Protein AF-A0A6C1SYA6-F1 (afdb_monomer_lite)

Foldseek 3Di:
DPPDPPLVCLLCVLVCQLVVLVVVLVVVLVPDPPVVNVVSVVVSVVSNVVSVVSVVVSVVVVVVVVVVVVPPPDDDPDDD

Secondary structure (DSSP, 8-state):
---PPPHHHHHHHHHHHHHHHHHHHHHHHTTS-HHHHHHHHHHHHHHHHHHHHHHHHHHHHHHHHHHHHHTTS--PPPP-

Structure (mmCIF, N/CA/C/O backbone):
data_AF-A0A6C1SYA6-F1
#
_entry.id   AF-A0A6C1SYA6-F1
#
loop_
_atom_site.group_PDB
_atom_site.id
_atom_site.type_symbol
_atom_site.label_atom_id
_atom_site.label_alt_id
_atom_site.label_comp_id
_atom_site.label_asym_id
_atom_site.label_entity_id
_atom_site.label_seq_id
_atom_site.pdbx_PDB_ins_code
_atom_site.Cartn_x
_atom_site.Cartn_y
_atom_site.Cartn_z
_atom_site.occupancy
_atom_site.B_iso_or_equiv
_atom_site.auth_seq_id
_atom_site.auth_comp_id
_atom_site.auth_asym_id
_atom_site.auth_atom_id
_atom_site.pdbx_PDB_model_num
ATOM 1 N N . MET A 1 1 ? 26.508 -9.270 -12.213 1.00 41.00 1 MET A N 1
ATOM 2 C CA . MET A 1 1 ? 25.312 -8.982 -13.036 1.00 41.00 1 MET A CA 1
ATOM 3 C C . MET A 1 1 ? 24.127 -8.722 -12.117 1.00 41.00 1 MET A C 1
ATOM 5 O O . MET A 1 1 ? 23.507 -9.670 -11.655 1.00 41.00 1 MET A O 1
ATOM 9 N N . TRP A 1 2 ? 23.834 -7.463 -11.791 1.00 45.56 2 TRP A N 1
ATOM 10 C CA . TRP A 1 2 ? 22.587 -7.129 -11.097 1.00 45.56 2 TRP A CA 1
ATOM 11 C C . TRP A 1 2 ? 21.470 -7.157 -12.144 1.00 45.56 2 TRP A C 1
ATOM 13 O O . TRP A 1 2 ? 21.341 -6.231 -12.942 1.00 45.56 2 TRP A O 1
ATOM 23 N N . ARG A 1 3 ? 20.725 -8.267 -12.219 1.00 54.09 3 ARG A N 1
ATOM 24 C CA . ARG A 1 3 ? 19.534 -8.368 -13.073 1.00 54.09 3 ARG A CA 1
ATOM 25 C C . ARG A 1 3 ? 18.515 -7.360 -12.543 1.00 54.09 3 ARG A C 1
ATOM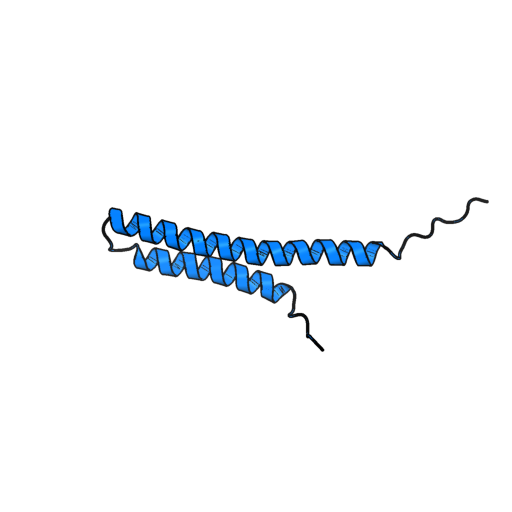 27 O O . ARG A 1 3 ? 17.899 -7.608 -11.511 1.00 54.09 3 ARG A O 1
ATOM 34 N N . ARG A 1 4 ? 18.377 -6.214 -13.220 1.00 58.97 4 ARG A N 1
ATOM 35 C CA . ARG A 1 4 ? 17.287 -5.263 -12.966 1.00 58.97 4 ARG A CA 1
ATOM 36 C C . ARG A 1 4 ? 15.974 -6.049 -13.063 1.00 58.97 4 ARG A C 1
ATOM 38 O O . ARG A 1 4 ? 15.713 -6.678 -14.088 1.00 58.97 4 ARG A O 1
ATOM 45 N N . LEU A 1 5 ? 15.214 -6.095 -11.969 1.00 60.09 5 LEU A N 1
ATOM 46 C CA . LEU A 1 5 ? 13.915 -6.767 -11.931 1.00 60.09 5 LEU A CA 1
ATOM 47 C C . LEU A 1 5 ? 12.985 -6.144 -12.988 1.00 60.09 5 LEU A C 1
ATOM 49 O O . LEU A 1 5 ? 13.081 -4.936 -13.231 1.00 60.09 5 LEU A O 1
ATOM 53 N N . PRO A 1 6 ? 12.099 -6.937 -13.623 1.00 64.88 6 PRO A N 1
ATO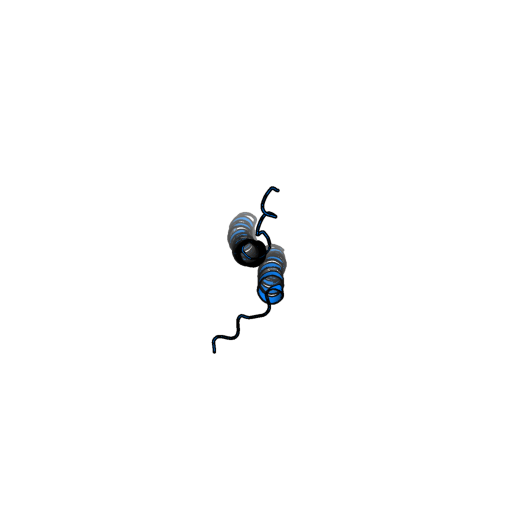M 54 C CA . PRO A 1 6 ? 11.174 -6.432 -14.630 1.00 64.88 6 PRO A CA 1
ATOM 55 C C . PRO A 1 6 ? 10.394 -5.237 -14.085 1.00 64.88 6 PRO A C 1
ATOM 57 O O . PRO A 1 6 ? 9.860 -5.292 -12.984 1.00 64.88 6 PRO A O 1
ATOM 60 N N . ARG A 1 7 ? 10.304 -4.151 -14.853 1.00 62.19 7 ARG A N 1
ATOM 61 C CA . ARG A 1 7 ? 9.698 -2.875 -14.425 1.00 62.19 7 ARG A CA 1
ATOM 62 C C . ARG A 1 7 ? 8.243 -3.027 -13.939 1.00 62.19 7 ARG A C 1
ATOM 64 O O . ARG A 1 7 ? 7.830 -2.352 -12.999 1.00 62.19 7 ARG A O 1
ATOM 71 N N . ALA A 1 8 ? 7.503 -3.982 -14.509 1.00 68.81 8 ALA A N 1
ATOM 72 C CA . ALA A 1 8 ? 6.161 -4.370 -14.066 1.00 68.81 8 ALA A CA 1
ATOM 73 C C . ALA A 1 8 ? 6.126 -4.877 -12.613 1.00 68.81 8 ALA A C 1
ATOM 75 O O . ALA A 1 8 ? 5.123 -4.719 -11.928 1.00 68.81 8 ALA A O 1
ATOM 76 N N . PHE A 1 9 ? 7.231 -5.431 -12.113 1.00 74.81 9 PHE A N 1
ATOM 77 C CA . PHE A 1 9 ? 7.346 -5.940 -10.752 1.00 74.81 9 PHE A CA 1
ATOM 78 C C . PHE A 1 9 ? 7.218 -4.819 -9.717 1.00 74.81 9 PHE A C 1
ATOM 80 O O . PHE A 1 9 ? 6.560 -5.016 -8.703 1.00 74.81 9 PHE A O 1
ATOM 87 N N . TYR A 1 10 ? 7.761 -3.625 -9.980 1.00 69.81 10 TYR A N 1
ATOM 88 C CA . TYR A 1 10 ? 7.629 -2.478 -9.071 1.00 69.81 10 TYR A CA 1
ATOM 89 C C . TYR A 1 10 ? 6.185 -1.975 -8.988 1.00 69.81 10 TYR A C 1
ATOM 91 O O . TYR A 1 10 ? 5.687 -1.707 -7.897 1.00 69.81 10 TYR A O 1
ATOM 99 N N . TRP A 1 11 ? 5.484 -1.931 -10.122 1.00 73.38 11 TRP A N 1
ATOM 100 C CA . TRP A 1 11 ? 4.066 -1.575 -10.174 1.00 73.38 11 TRP A CA 1
ATOM 101 C C . TRP A 1 11 ? 3.180 -2.607 -9.4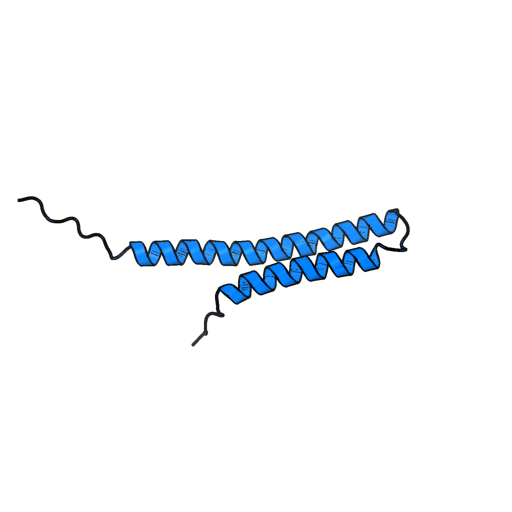85 1.00 73.38 11 TRP A C 1
ATOM 103 O O . TRP A 1 11 ? 2.358 -2.246 -8.648 1.00 73.38 11 TRP A O 1
ATOM 113 N N . VAL A 1 12 ? 3.378 -3.890 -9.797 1.00 80.88 12 VAL A N 1
ATOM 114 C CA . VAL A 1 12 ? 2.621 -4.990 -9.189 1.00 80.88 12 VAL A CA 1
ATOM 115 C C . VAL A 1 12 ? 2.881 -5.049 -7.687 1.00 80.88 12 VAL A C 1
ATOM 117 O O . VAL A 1 12 ? 1.935 -5.193 -6.924 1.00 80.88 12 VAL A O 1
ATOM 120 N N . THR A 1 13 ? 4.128 -4.866 -7.245 1.00 81.19 13 THR A N 1
ATOM 121 C CA . THR A 1 13 ? 4.469 -4.870 -5.815 1.00 81.19 13 THR A CA 1
ATOM 122 C C . THR A 1 13 ? 3.857 -3.671 -5.098 1.00 81.19 13 THR A C 1
ATOM 124 O O . THR A 1 13 ? 3.249 -3.844 -4.049 1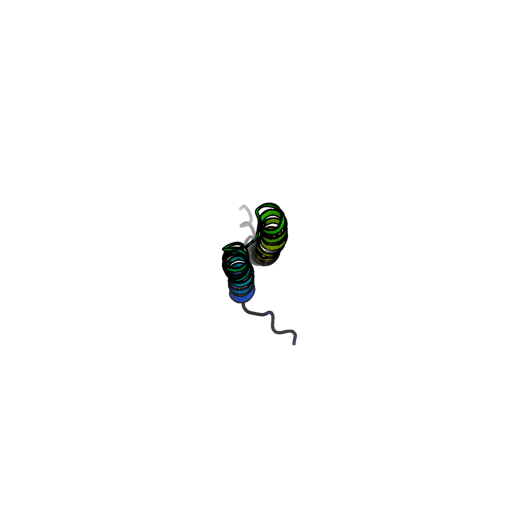.00 81.19 13 THR A O 1
ATOM 127 N N . GLY A 1 14 ? 3.954 -2.462 -5.659 1.00 78.56 14 GLY A N 1
ATOM 128 C CA . GLY A 1 14 ? 3.357 -1.268 -5.056 1.00 78.56 14 GLY A CA 1
ATOM 129 C C . GLY A 1 14 ? 1.827 -1.338 -4.987 1.00 78.56 14 GLY A C 1
ATOM 130 O O . GLY A 1 14 ? 1.247 -1.049 -3.940 1.00 78.56 14 GLY A O 1
ATOM 131 N N . ALA A 1 15 ? 1.177 -1.803 -6.060 1.00 78.44 15 ALA A N 1
ATOM 132 C CA . ALA A 1 15 ? -0.267 -2.030 -6.090 1.00 78.44 15 ALA A CA 1
ATOM 133 C C . ALA A 1 15 ? -0.688 -3.129 -5.106 1.00 78.44 15 ALA A C 1
ATOM 135 O O . ALA A 1 15 ? -1.651 -2.945 -4.366 1.00 78.44 15 ALA A O 1
ATOM 136 N N . ALA A 1 16 ? 0.056 -4.238 -5.046 1.00 83.19 16 ALA A N 1
ATOM 137 C CA . ALA A 1 16 ? -0.205 -5.317 -4.103 1.00 83.19 16 ALA A CA 1
ATOM 138 C C . ALA A 1 16 ? -0.074 -4.831 -2.658 1.00 83.19 16 ALA A C 1
ATOM 140 O O . ALA A 1 16 ? -0.981 -5.067 -1.877 1.00 83.19 16 ALA A O 1
ATOM 141 N N . VAL A 1 17 ? 0.989 -4.101 -2.305 1.00 83.81 17 VAL A N 1
ATOM 142 C CA . VAL A 1 17 ? 1.187 -3.567 -0.946 1.00 83.81 17 VAL A CA 1
ATOM 143 C C . VAL A 1 17 ? 0.063 -2.606 -0.552 1.00 83.81 17 VAL A C 1
ATOM 145 O O . VAL A 1 17 ? -0.466 -2.714 0.554 1.00 83.81 17 VAL A O 1
ATOM 148 N N . ALA A 1 18 ? -0.348 -1.711 -1.455 1.00 78.56 18 ALA A N 1
ATOM 149 C CA . ALA A 1 18 ? -1.448 -0.787 -1.191 1.00 78.56 18 ALA A CA 1
ATOM 150 C C . ALA A 1 18 ? -2.786 -1.523 -1.000 1.00 78.56 18 ALA A C 1
ATOM 152 O O . ALA A 1 18 ? -3.541 -1.212 -0.078 1.00 78.56 18 ALA A O 1
ATOM 153 N N . LEU A 1 19 ? -3.067 -2.517 -1.846 1.00 84.12 19 LEU A N 1
ATOM 154 C CA . LEU A 1 19 ? -4.331 -3.251 -1.846 1.00 84.12 19 LEU A CA 1
ATOM 155 C C . LEU A 1 19 ? -4.415 -4.237 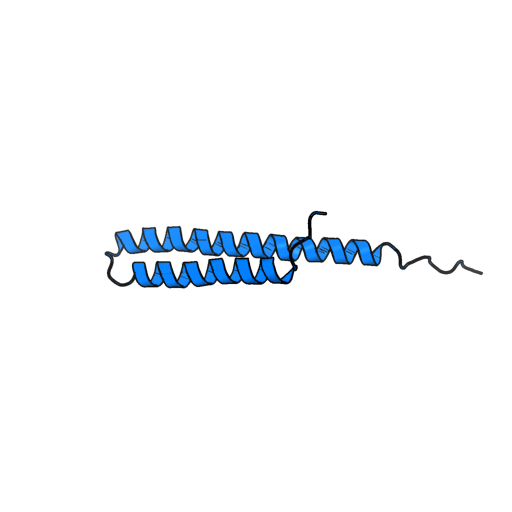-0.670 1.00 84.12 19 LEU A C 1
ATOM 157 O O . LEU A 1 19 ? -5.441 -4.289 0.005 1.00 84.12 19 LEU A O 1
ATOM 161 N N . LEU A 1 20 ? -3.322 -4.944 -0.356 1.00 84.50 20 LEU A N 1
ATOM 162 C CA . LEU A 1 20 ? -3.232 -5.811 0.823 1.00 84.50 20 LEU A CA 1
ATOM 163 C C . LEU A 1 20 ? -3.357 -4.994 2.111 1.00 84.50 20 LEU A C 1
ATOM 165 O O . LEU A 1 20 ? -4.090 -5.389 3.012 1.00 84.50 20 LEU A O 1
ATOM 169 N N . GLY A 1 21 ? -2.683 -3.839 2.178 1.00 80.50 21 GLY A N 1
ATOM 170 C CA . GLY A 1 21 ? -2.810 -2.910 3.296 1.00 80.50 21 GLY A CA 1
ATOM 171 C C . GLY A 1 21 ? -4.263 -2.476 3.483 1.00 80.50 21 GLY A C 1
ATOM 172 O O . GLY A 1 21 ? -4.833 -2.669 4.552 1.00 80.50 21 GLY A O 1
ATOM 173 N N . ALA A 1 22 ? -4.910 -1.974 2.432 1.00 80.56 22 ALA A N 1
ATOM 174 C CA . ALA A 1 22 ? -6.297 -1.522 2.521 1.00 80.56 22 ALA A CA 1
ATOM 175 C C . ALA A 1 22 ? -7.265 -2.625 2.991 1.00 80.56 22 ALA A C 1
ATOM 177 O O . ALA A 1 22 ? -8.127 -2.353 3.824 1.00 80.56 22 ALA A O 1
ATOM 178 N N . ILE A 1 23 ? -7.112 -3.861 2.502 1.00 85.06 23 ILE A N 1
ATOM 179 C CA . ILE A 1 23 ? -7.984 -4.985 2.878 1.00 85.06 23 ILE A CA 1
ATOM 180 C C . ILE A 1 23 ? -7.751 -5.404 4.333 1.00 85.06 23 ILE A C 1
ATOM 182 O O . ILE A 1 23 ? -8.707 -5.486 5.099 1.00 85.06 23 ILE A O 1
ATOM 186 N N . ILE A 1 24 ? -6.495 -5.624 4.734 1.00 83.31 24 ILE A N 1
ATOM 187 C CA . ILE A 1 24 ? -6.156 -6.111 6.080 1.00 83.31 24 ILE A CA 1
ATOM 188 C C . ILE A 1 24 ? -6.551 -5.086 7.148 1.00 83.31 24 ILE A C 1
ATOM 190 O O . ILE A 1 24 ? -7.163 -5.439 8.153 1.00 83.31 24 ILE A O 1
ATOM 194 N N . PHE A 1 25 ? -6.239 -3.804 6.930 1.00 80.56 25 PHE A N 1
ATOM 195 C CA . PHE A 1 25 ? -6.584 -2.751 7.889 1.00 80.56 25 PHE A CA 1
ATOM 196 C C . PHE A 1 25 ? -8.088 -2.474 7.933 1.00 80.56 25 PHE A C 1
ATOM 198 O O . PHE A 1 25 ? -8.598 -2.085 8.982 1.00 80.56 25 PHE A O 1
ATOM 205 N N . ARG A 1 26 ? -8.816 -2.712 6.836 1.00 80.19 26 ARG A N 1
ATOM 206 C CA . ARG A 1 26 ? -10.276 -2.645 6.850 1.00 80.19 26 ARG A CA 1
ATOM 207 C C . ARG A 1 26 ? -10.886 -3.767 7.688 1.00 80.19 26 ARG A C 1
ATOM 209 O O . ARG A 1 26 ? -11.728 -3.473 8.528 1.00 80.19 26 ARG A O 1
ATOM 216 N N . ASP A 1 27 ? -10.422 -4.998 7.505 1.00 84.06 27 ASP A N 1
ATOM 217 C CA . ASP A 1 27 ? -10.891 -6.159 8.270 1.00 84.06 27 ASP A CA 1
ATOM 218 C C . ASP A 1 27 ? -10.605 -5.991 9.776 1.00 84.06 27 ASP A C 1
ATOM 220 O O . ASP A 1 27 ? -11.477 -6.174 10.617 1.00 84.06 27 ASP A O 1
ATOM 224 N N . LEU A 1 28 ? -9.418 -5.481 10.131 1.00 79.75 28 LEU A N 1
ATOM 225 C CA . LEU A 1 28 ? -9.054 -5.144 11.517 1.00 79.75 28 LEU A CA 1
ATOM 226 C C . LEU A 1 28 ? -9.895 -4.006 12.121 1.00 79.75 28 LEU A C 1
ATOM 228 O O . LEU A 1 28 ? -10.083 -3.940 13.340 1.00 79.75 28 LEU A O 1
ATOM 232 N N . ALA A 1 29 ? -10.367 -3.070 11.296 1.00 77.62 29 ALA A N 1
ATOM 233 C CA . ALA A 1 29 ? -11.217 -1.975 11.751 1.00 77.62 29 ALA A CA 1
ATOM 234 C C . ALA A 1 29 ? -12.663 -2.436 12.011 1.00 77.62 29 ALA A C 1
ATOM 236 O O . ALA A 1 29 ? -13.355 -1.841 12.845 1.00 77.62 29 ALA A O 1
ATOM 237 N N . GLU A 1 30 ? -13.132 -3.482 11.327 1.00 78.25 30 GLU A N 1
ATOM 238 C CA . GLU A 1 30 ? -14.484 -4.025 11.467 1.00 78.25 30 GLU A CA 1
ATOM 239 C C . GLU A 1 30 ? -14.612 -4.789 12.802 1.00 78.25 30 GLU A C 1
ATOM 241 O O . GLU A 1 30 ? -14.280 -5.960 12.931 1.00 78.25 30 GLU A O 1
ATOM 246 N N . GLY A 1 31 ? -15.073 -4.088 13.844 1.00 77.38 31 GLY A N 1
ATOM 247 C CA . GLY A 1 31 ? -15.315 -4.656 15.179 1.00 77.38 31 GLY A CA 1
ATOM 248 C C . GLY A 1 31 ? -14.528 -3.998 16.313 1.00 77.38 31 GLY A C 1
ATOM 249 O O . GLY A 1 31 ? -14.728 -4.346 17.477 1.00 77.38 31 GLY A O 1
ATOM 250 N N . THR A 1 32 ? -13.669 -3.022 16.009 1.00 82.94 32 THR A N 1
ATOM 251 C CA . THR A 1 32 ? -12.931 -2.266 17.029 1.00 82.94 32 THR A CA 1
ATOM 252 C C . THR A 1 32 ? -13.642 -0.961 17.423 1.00 82.94 32 THR A C 1
ATOM 254 O O . THR A 1 32 ? -14.398 -0.397 16.628 1.00 82.94 32 THR A O 1
ATOM 257 N N . PRO A 1 33 ? -13.426 -0.448 18.653 1.00 84.19 33 PRO A N 1
ATOM 258 C CA . PRO A 1 33 ? -13.966 0.844 19.080 1.00 84.19 33 PRO A CA 1
ATOM 259 C C . PRO A 1 33 ? -13.502 1.986 18.163 1.00 84.19 33 PRO A C 1
ATOM 261 O O . PRO A 1 33 ? -12.374 1.961 17.672 1.00 84.19 33 PRO A O 1
ATOM 264 N N . LEU A 1 34 ? -14.322 3.034 18.004 1.00 81.69 34 LEU A N 1
ATOM 265 C CA . LEU A 1 34 ? -14.042 4.206 17.148 1.00 81.69 34 LEU A CA 1
ATOM 266 C C . LEU A 1 34 ? -12.635 4.803 17.344 1.00 81.69 34 LEU A C 1
ATOM 268 O O . LEU A 1 34 ? -11.973 5.192 16.384 1.00 81.69 34 LEU A O 1
ATOM 272 N N . GLN A 1 35 ? -12.154 4.846 18.588 1.00 82.50 35 GLN A N 1
ATOM 273 C CA . GLN A 1 35 ? -10.825 5.369 18.911 1.00 82.50 35 GLN A CA 1
ATOM 274 C C . GLN A 1 35 ? -9.697 4.485 18.351 1.00 82.50 35 GLN A C 1
ATOM 276 O O . GLN A 1 35 ? -8.682 4.989 17.875 1.00 82.50 35 GLN A O 1
ATOM 281 N N . THR A 1 36 ? -9.889 3.167 18.360 1.00 82.19 36 THR A N 1
ATOM 282 C CA . THR A 1 36 ? -8.952 2.184 17.807 1.00 82.19 36 THR A CA 1
ATOM 283 C C . THR A 1 36 ? -9.039 2.134 16.282 1.00 82.19 36 THR A C 1
ATOM 285 O O . THR A 1 36 ? -8.002 2.063 15.627 1.00 82.19 36 THR A O 1
ATOM 288 N N . GLN A 1 37 ? -10.237 2.277 15.703 1.00 82.94 37 GLN A N 1
ATOM 289 C CA . GLN A 1 37 ? -10.416 2.396 14.252 1.00 82.94 37 GLN A CA 1
ATOM 290 C C . GLN A 1 37 ? -9.589 3.544 13.677 1.00 82.94 37 GLN A C 1
ATOM 292 O O . GLN A 1 37 ? -8.924 3.359 12.664 1.00 82.94 37 GLN A O 1
ATOM 297 N N . PHE A 1 38 ? -9.567 4.707 14.333 1.00 82.38 38 PHE A N 1
ATOM 298 C CA . PHE A 1 38 ? -8.790 5.850 13.850 1.00 82.38 38 PHE A CA 1
ATOM 299 C C . PHE A 1 38 ? -7.288 5.535 13.748 1.00 82.38 38 PHE A C 1
ATOM 301 O O . PHE A 1 38 ? -6.638 5.886 12.765 1.00 82.38 38 PHE A O 1
ATOM 308 N N . ILE A 1 39 ? -6.747 4.806 14.730 1.00 84.31 39 ILE A N 1
ATOM 309 C CA . ILE A 1 39 ? -5.347 4.360 14.735 1.00 84.31 39 ILE A CA 1
ATOM 310 C C . ILE A 1 39 ? -5.102 3.348 13.608 1.00 84.31 39 ILE A C 1
ATOM 312 O O . ILE A 1 39 ? -4.118 3.468 12.881 1.00 84.31 39 ILE A O 1
ATOM 316 N N . ILE A 1 40 ? -6.010 2.387 13.423 1.00 84.69 40 ILE A N 1
ATOM 317 C CA . ILE A 1 40 ? -5.932 1.365 12.367 1.00 84.69 40 ILE A CA 1
ATOM 318 C C . ILE A 1 40 ? -5.969 2.017 10.978 1.00 84.69 40 ILE A C 1
ATOM 320 O O . ILE A 1 40 ? -5.138 1.697 10.130 1.00 84.69 40 ILE A O 1
ATOM 324 N N . TRP A 1 41 ? -6.863 2.984 10.759 1.00 83.69 41 TRP A N 1
ATOM 325 C CA . TRP A 1 41 ? -6.946 3.754 9.515 1.00 83.69 41 TRP A CA 1
ATOM 326 C C . TRP A 1 41 ? -5.690 4.589 9.262 1.00 83.69 41 TRP A C 1
ATOM 328 O O . TRP A 1 41 ? -5.189 4.619 8.137 1.00 83.69 41 TRP A O 1
ATOM 338 N N . MET A 1 42 ? -5.143 5.228 10.299 1.00 87.38 42 MET A N 1
ATOM 339 C CA . MET A 1 42 ? -3.903 5.995 10.191 1.00 87.38 42 MET A CA 1
ATOM 340 C C . MET A 1 42 ? -2.732 5.090 9.789 1.00 87.38 42 MET A C 1
ATOM 342 O O . MET A 1 42 ? -2.012 5.417 8.847 1.00 87.38 42 MET A O 1
ATOM 346 N N . ILE A 1 43 ? -2.580 3.924 10.423 1.00 86.38 43 ILE A N 1
ATOM 347 C CA . ILE A 1 43 ? -1.543 2.949 10.059 1.00 86.38 43 ILE A CA 1
ATOM 348 C C . ILE A 1 43 ? -1.780 2.423 8.635 1.00 86.38 43 ILE A C 1
ATOM 350 O O . ILE A 1 43 ? -0.853 2.427 7.829 1.00 86.38 43 ILE A O 1
ATOM 354 N N . GLY A 1 44 ? -3.014 2.054 8.280 1.00 81.88 44 GLY A N 1
ATOM 355 C CA . GLY A 1 44 ? -3.367 1.608 6.929 1.00 81.88 44 GLY A CA 1
ATOM 356 C C . GLY A 1 44 ? -3.036 2.641 5.849 1.00 81.88 44 GLY A C 1
ATOM 357 O O . GLY A 1 44 ? -2.515 2.282 4.791 1.00 81.88 44 GLY A O 1
ATOM 358 N N . SER A 1 45 ? -3.231 3.933 6.134 1.00 82.81 45 SER A N 1
ATOM 359 C CA . SER A 1 45 ? -2.866 5.015 5.214 1.00 82.81 45 SER A CA 1
ATOM 360 C C . SER A 1 45 ? -1.364 5.046 4.916 1.00 82.81 45 SER A C 1
ATOM 362 O O . SER A 1 45 ? -0.976 5.237 3.764 1.00 82.81 45 SER A O 1
ATOM 364 N N . VAL A 1 46 ? -0.512 4.760 5.910 1.00 87.19 46 VAL A N 1
ATOM 365 C CA . VAL A 1 46 ? 0.947 4.693 5.729 1.00 87.19 46 VAL A CA 1
ATOM 366 C C . VAL A 1 46 ? 1.312 3.610 4.718 1.00 87.19 46 VAL A C 1
ATOM 368 O O . VAL A 1 46 ? 2.145 3.856 3.849 1.00 87.19 46 VAL A O 1
ATOM 371 N N . PHE A 1 47 ? 0.658 2.447 4.763 1.00 80.12 47 PHE A N 1
ATOM 372 C CA . PHE A 1 47 ? 0.893 1.370 3.794 1.00 80.12 47 PHE A CA 1
ATOM 373 C C . PHE A 1 47 ? 0.442 1.739 2.376 1.00 80.12 47 PHE A C 1
ATOM 375 O O . PHE A 1 47 ? 1.138 1.418 1.412 1.00 80.12 47 PHE A O 1
ATOM 382 N N . VAL A 1 48 ? -0.669 2.469 2.239 1.00 80.56 48 VAL A N 1
ATOM 383 C CA . VAL A 1 48 ? -1.121 2.995 0.940 1.00 80.56 48 VAL A CA 1
ATOM 384 C C . VAL A 1 48 ? -0.112 4.003 0.380 1.00 80.56 48 VAL A C 1
ATOM 386 O O . VAL A 1 48 ? 0.282 3.897 -0.783 1.00 80.56 48 VAL A O 1
ATOM 389 N N . PHE A 1 49 ? 0.368 4.938 1.205 1.00 85.69 49 PHE A N 1
ATOM 390 C CA . PHE A 1 49 ? 1.398 5.898 0.801 1.00 85.69 49 PHE A CA 1
ATOM 391 C C . PHE A 1 49 ? 2.722 5.213 0.454 1.00 85.69 49 PHE A C 1
ATOM 393 O O . PHE A 1 49 ? 3.350 5.572 -0.540 1.00 85.69 49 PHE A O 1
ATOM 400 N N . LEU A 1 50 ? 3.124 4.192 1.212 1.00 84.50 50 LEU A N 1
ATOM 401 C CA . LEU A 1 50 ? 4.319 3.405 0.918 1.00 84.50 50 LEU A CA 1
ATOM 402 C C . LEU A 1 50 ? 4.196 2.700 -0.443 1.00 84.50 50 LEU A C 1
ATOM 404 O O . LEU A 1 50 ? 5.127 2.746 -1.248 1.00 84.50 50 LEU A O 1
ATOM 408 N N . GLY A 1 51 ? 3.030 2.114 -0.736 1.00 79.00 51 GLY A N 1
ATOM 409 C CA . GLY A 1 51 ? 2.721 1.535 -2.045 1.00 79.00 51 GLY A CA 1
ATOM 410 C C . GLY A 1 51 ? 2.821 2.564 -3.176 1.00 79.00 51 GLY A C 1
ATOM 411 O O . GLY A 1 51 ? 3.467 2.301 -4.191 1.00 79.00 51 GLY A O 1
ATOM 412 N N . LEU A 1 52 ? 2.277 3.769 -2.977 1.00 80.81 52 LEU A N 1
ATOM 413 C CA . LEU A 1 52 ? 2.385 4.880 -3.932 1.00 80.81 52 LEU A CA 1
ATOM 414 C C . LEU A 1 52 ? 3.831 5.343 -4.153 1.00 80.81 52 LEU A C 1
ATOM 416 O O . LEU A 1 52 ? 4.205 5.636 -5.289 1.00 80.81 52 LEU A O 1
ATOM 420 N N . VAL A 1 53 ? 4.666 5.377 -3.110 1.00 83.44 53 VAL A N 1
ATOM 421 C CA . VAL A 1 53 ? 6.097 5.707 -3.237 1.00 83.44 53 VAL A CA 1
ATOM 422 C C . VAL A 1 53 ? 6.812 4.679 -4.114 1.00 83.44 53 VAL A C 1
ATOM 424 O O . VAL A 1 53 ? 7.565 5.056 -5.012 1.00 83.44 53 VAL A O 1
ATOM 427 N N . ILE A 1 54 ? 6.538 3.387 -3.913 1.00 79.38 54 ILE A N 1
ATOM 428 C CA . ILE A 1 54 ? 7.115 2.306 -4.727 1.00 79.38 54 ILE A CA 1
ATOM 429 C C . ILE A 1 54 ? 6.685 2.443 -6.196 1.00 79.38 54 ILE A C 1
ATOM 431 O O . ILE A 1 54 ? 7.522 2.337 -7.096 1.00 79.38 54 ILE A O 1
ATOM 435 N N . VAL A 1 55 ? 5.406 2.743 -6.446 1.00 77.12 55 VAL A N 1
ATOM 436 C CA . VAL A 1 55 ? 4.894 3.007 -7.803 1.00 77.12 55 VAL A CA 1
ATOM 437 C C . VAL A 1 55 ? 5.568 4.238 -8.420 1.00 77.12 55 VAL A C 1
ATOM 439 O O . VAL A 1 55 ? 5.993 4.185 -9.572 1.00 77.12 55 VAL A O 1
ATOM 442 N N . SER A 1 56 ? 5.742 5.319 -7.655 1.00 76.81 56 SER A N 1
ATOM 443 C CA . SER A 1 56 ? 6.400 6.554 -8.106 1.00 76.81 56 SER A CA 1
ATOM 444 C C . SER A 1 56 ? 7.857 6.324 -8.527 1.00 76.81 56 SER A C 1
ATOM 446 O O . SER A 1 56 ? 8.291 6.829 -9.563 1.00 76.81 56 SER A O 1
ATOM 448 N N . ILE A 1 57 ? 8.601 5.483 -7.801 1.00 77.44 57 ILE A N 1
ATOM 449 C CA . ILE A 1 57 ? 9.957 5.067 -8.200 1.00 77.44 57 ILE A CA 1
ATOM 450 C C . ILE A 1 57 ? 9.917 4.303 -9.532 1.00 77.44 57 ILE A C 1
ATOM 452 O O . ILE A 1 57 ? 10.739 4.561 -10.414 1.00 77.44 57 ILE A O 1
ATOM 456 N N . GLY A 1 58 ? 8.934 3.416 -9.712 1.00 67.69 58 GLY A N 1
ATOM 457 C CA . GLY A 1 58 ? 8.706 2.714 -10.978 1.00 67.69 58 GLY A CA 1
ATOM 458 C C . GLY A 1 58 ? 8.382 3.652 -12.150 1.00 67.69 58 GLY A C 1
ATOM 459 O O . GLY A 1 58 ? 8.860 3.427 -13.260 1.00 67.69 58 GLY A O 1
ATOM 460 N N . VAL A 1 59 ? 7.618 4.726 -11.913 1.00 67.38 59 VAL A N 1
ATOM 461 C CA . VAL A 1 59 ? 7.318 5.770 -12.914 1.00 67.38 59 VAL A CA 1
ATOM 462 C C . VAL A 1 59 ? 8.556 6.599 -13.246 1.00 67.38 59 VAL A C 1
ATOM 464 O O . VAL A 1 59 ? 8.838 6.836 -14.417 1.00 67.38 59 VAL A O 1
ATOM 467 N N . LYS A 1 60 ? 9.326 7.024 -12.239 1.00 63.56 60 LYS A N 1
ATOM 468 C CA . LYS A 1 60 ? 10.540 7.823 -12.451 1.00 63.56 60 LYS A CA 1
ATOM 469 C C . LYS A 1 60 ? 11.598 7.052 -13.244 1.00 63.56 60 LYS A C 1
ATOM 471 O O . LYS A 1 60 ? 12.276 7.641 -14.078 1.00 63.56 60 LYS A O 1
ATOM 476 N N . ALA A 1 61 ? 11.696 5.739 -13.032 1.00 61.09 61 ALA A N 1
ATOM 477 C CA . ALA A 1 61 ? 12.551 4.876 -13.842 1.00 61.09 61 ALA A CA 1
ATOM 478 C C . ALA A 1 61 ? 12.146 4.873 -15.331 1.00 61.09 61 ALA A C 1
ATOM 480 O O . ALA A 1 61 ? 13.025 4.858 -16.180 1.00 61.09 61 ALA A O 1
ATOM 481 N N . ARG A 1 62 ? 10.843 4.960 -15.653 1.00 60.06 62 ARG A N 1
ATOM 482 C CA . ARG A 1 62 ? 10.350 5.060 -17.042 1.00 60.06 62 ARG A CA 1
ATOM 483 C C . ARG A 1 62 ? 10.818 6.342 -17.736 1.00 60.06 62 ARG A C 1
ATOM 485 O O . ARG A 1 62 ? 11.298 6.265 -18.854 1.00 60.06 62 ARG A O 1
ATOM 492 N N . LEU A 1 63 ? 10.692 7.489 -17.063 1.00 59.16 63 LEU A N 1
ATOM 493 C CA . LEU A 1 63 ? 11.093 8.791 -17.618 1.00 59.16 63 LEU A CA 1
ATOM 494 C C . LEU A 1 63 ? 12.589 8.840 -17.958 1.00 59.16 63 LEU A C 1
ATOM 496 O O . LEU A 1 63 ? 12.955 9.389 -18.983 1.00 59.16 63 LEU A O 1
ATOM 500 N N . HIS A 1 64 ? 13.438 8.227 -17.129 1.00 57.06 64 HIS A N 1
ATOM 501 C CA . HIS A 1 64 ? 14.883 8.207 -17.370 1.00 57.06 64 HIS A CA 1
ATOM 502 C C . HIS A 1 64 ? 15.282 7.311 -18.554 1.00 57.06 64 HIS A C 1
ATOM 504 O O . HIS A 1 64 ? 16.178 7.672 -19.305 1.00 57.06 64 HIS A O 1
ATOM 510 N N . ASP A 1 65 ? 14.603 6.174 -18.745 1.00 56.81 65 ASP A N 1
ATOM 511 C CA . ASP A 1 65 ? 14.860 5.297 -19.896 1.00 56.81 65 ASP A CA 1
ATOM 512 C C . ASP A 1 65 ? 14.351 5.919 -21.221 1.00 56.81 65 ASP A C 1
ATOM 514 O O . ASP A 1 65 ? 14.995 5.759 -22.254 1.00 56.81 65 ASP A O 1
ATOM 518 N N . ASP A 1 66 ? 13.236 6.667 -21.199 1.00 57.41 66 ASP A N 1
ATOM 519 C CA . ASP A 1 66 ? 12.707 7.366 -22.387 1.00 57.41 66 ASP A CA 1
ATOM 520 C C . ASP A 1 66 ? 13.601 8.556 -22.827 1.00 57.41 66 ASP A C 1
ATOM 522 O O . ASP A 1 66 ? 13.610 8.915 -24.009 1.00 57.41 66 ASP A O 1
ATOM 526 N N . ASP A 1 67 ? 14.349 9.163 -21.895 1.00 54.06 67 ASP A N 1
ATOM 527 C CA . ASP A 1 67 ? 15.318 10.236 -22.170 1.00 54.06 67 ASP A CA 1
ATOM 528 C C . ASP A 1 67 ? 16.630 9.688 -22.772 1.00 54.06 67 ASP A C 1
ATOM 530 O O . ASP A 1 67 ? 17.185 10.287 -23.699 1.00 54.06 67 ASP A O 1
ATOM 534 N N . ASP A 1 68 ? 17.103 8.527 -22.304 1.00 53.94 68 ASP A N 1
ATOM 535 C CA . ASP A 1 68 ? 18.314 7.873 -22.826 1.00 53.94 68 ASP A CA 1
ATOM 536 C C . ASP A 1 68 ? 18.118 7.358 -24.270 1.00 53.94 68 ASP A C 1
ATOM 538 O O . ASP A 1 68 ? 19.026 7.471 -25.101 1.00 53.94 68 ASP A O 1
ATOM 542 N N . ASP A 1 69 ? 16.919 6.874 -24.614 1.00 53.06 69 ASP A N 1
ATOM 543 C CA . ASP A 1 69 ? 16.588 6.422 -25.975 1.00 53.06 69 ASP A CA 1
ATOM 544 C C . ASP A 1 69 ? 16.389 7.597 -26.963 1.00 53.06 69 ASP A C 1
ATOM 546 O O . ASP A 1 69 ? 16.645 7.459 -28.163 1.00 53.06 69 ASP A O 1
ATOM 550 N N . GLN A 1 70 ? 16.006 8.788 -26.484 1.00 53.41 70 GLN A N 1
ATOM 551 C CA . GLN A 1 70 ? 15.882 9.996 -27.318 1.00 53.41 70 GLN A CA 1
ATOM 552 C C . GLN A 1 70 ? 17.217 10.723 -27.565 1.00 53.41 70 GLN A C 1
ATOM 554 O O . GLN A 1 70 ? 17.322 11.507 -28.511 1.00 53.41 70 GLN A O 1
ATOM 559 N N . GLY A 1 71 ? 18.264 10.435 -26.786 1.00 46.84 71 GLY A N 1
ATOM 560 C CA . GLY A 1 71 ? 19.574 11.091 -26.882 1.00 46.84 71 GLY A CA 1
ATOM 561 C C . GLY A 1 71 ? 20.453 10.698 -28.082 1.00 46.84 71 GLY A C 1
ATOM 562 O O . GLY A 1 71 ? 21.508 11.300 -28.274 1.00 46.84 71 GLY A O 1
ATOM 563 N N . THR A 1 72 ? 20.060 9.716 -28.906 1.00 51.62 72 THR A N 1
ATOM 564 C CA . THR A 1 72 ? 20.895 9.203 -30.022 1.00 51.62 72 THR A CA 1
ATOM 565 C C . THR A 1 72 ? 20.279 9.351 -31.422 1.00 51.62 72 THR A C 1
ATOM 567 O O . THR A 1 72 ? 20.925 9.020 -32.415 1.00 51.62 72 THR A O 1
ATOM 570 N N . GLY A 1 73 ? 19.060 9.892 -31.536 1.00 52.16 73 GLY A N 1
ATOM 571 C CA . GLY A 1 73 ? 18.268 9.865 -32.776 1.00 52.16 73 GLY A CA 1
ATOM 572 C C . GLY A 1 73 ? 18.215 11.151 -33.610 1.00 52.16 73 GLY A C 1
ATOM 573 O O . GLY A 1 73 ? 17.423 11.216 -34.546 1.00 52.16 73 GLY A O 1
ATOM 574 N N . GLY A 1 74 ? 19.000 12.185 -33.297 1.00 52.97 74 GL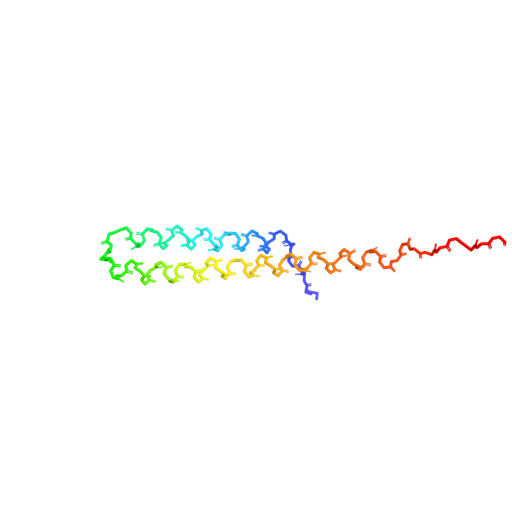Y A N 1
ATOM 575 C CA . GLY A 1 74 ? 18.818 13.509 -33.904 1.00 52.97 74 GLY A CA 1
ATOM 576 C C . GLY A 1 74 ? 20.111 14.191 -34.324 1.00 52.97 74 GLY A C 1
ATOM 577 O O . GLY A 1 74 ? 20.468 15.214 -33.754 1.00 52.97 74 GLY A O 1
ATOM 578 N N . SER A 1 75 ? 20.800 13.668 -35.342 1.00 60.44 75 SER A N 1
ATOM 579 C CA . SER A 1 75 ? 21.688 14.525 -36.140 1.00 60.44 75 SER A CA 1
ATOM 580 C C . SER A 1 75 ? 20.805 15.329 -37.104 1.00 60.44 75 SER A C 1
ATOM 582 O O . SER A 1 75 ? 20.168 14.716 -37.965 1.00 60.44 75 SER A O 1
ATOM 584 N N . PRO A 1 76 ? 20.700 16.665 -36.972 1.00 65.81 76 PRO A N 1
ATOM 585 C CA . PRO A 1 76 ? 19.966 17.459 -37.946 1.00 65.81 76 PRO A CA 1
ATOM 586 C C . PRO A 1 76 ? 20.670 17.345 -39.310 1.00 65.81 76 PRO A C 1
ATOM 588 O O . PRO A 1 76 ? 21.904 17.375 -39.353 1.00 65.81 76 PRO A O 1
ATOM 591 N N . PRO A 1 77 ? 19.931 17.188 -40.425 1.00 62.06 77 PRO A N 1
ATOM 592 C CA . PRO A 1 77 ? 20.543 17.181 -41.746 1.00 62.06 77 PRO A CA 1
ATOM 593 C C . PRO A 1 77 ? 21.233 18.528 -41.980 1.00 62.06 77 PRO A C 1
ATOM 595 O O . PRO A 1 77 ? 20.644 19.585 -41.744 1.00 62.06 77 PRO A O 1
ATOM 598 N N . ALA A 1 78 ? 22.497 18.479 -42.405 1.00 60.31 78 ALA A N 1
ATOM 599 C CA . ALA A 1 78 ? 23.278 19.669 -42.712 1.00 60.31 78 ALA A CA 1
ATOM 600 C C . ALA A 1 78 ? 22.566 20.496 -43.803 1.00 60.31 78 ALA A C 1
ATOM 602 O O . ALA A 1 78 ? 22.101 19.910 -44.787 1.00 60.31 78 ALA A O 1
ATOM 603 N N . PRO A 1 79 ? 22.443 21.825 -43.637 1.00 67.25 79 PRO A N 1
ATOM 604 C CA . PRO A 1 79 ? 21.868 22.678 -44.670 1.00 67.25 79 PRO A CA 1
ATOM 605 C C . PRO A 1 79 ? 22.770 22.715 -45.923 1.00 67.25 79 PRO A C 1
ATOM 607 O O . PRO A 1 79 ? 23.977 22.491 -45.793 1.00 67.25 79 PRO A O 1
ATOM 610 N N . PRO A 1 80 ? 22.178 22.953 -47.112 1.00 67.81 80 PRO A N 1
ATOM 611 C CA . PRO A 1 80 ? 22.855 22.885 -48.411 1.00 67.81 80 PRO A CA 1
ATOM 612 C C . PRO A 1 80 ? 23.939 23.949 -48.608 1.00 67.81 80 PRO A C 1
ATOM 614 O O . PRO A 1 80 ? 23.802 25.058 -48.040 1.00 67.81 80 PRO A O 1
#

Radius of gyration: 21.1 Å; chains: 1; bounding box: 41×32×68 Å

pLDDT: mean 72.35, std 12.26, range [41.0, 87.38]

Sequence (80 aa):
MWRRLPRAFYWVTGAAVALLGAIIFRDLAEGTPLQTQFIIWMIGSVFVFLGLVIVSIGVKARLHDDDDDQGTGGSPPAPP